Protein AF-A0A645CPX4-F1 (afdb_monomer_lite)

Radius of gyration: 18.13 Å; chains: 1; bounding box: 42×30×53 Å

Structure (mmCIF, N/CA/C/O backbone):
data_AF-A0A645CPX4-F1
#
_entry.id   AF-A0A645CPX4-F1
#
loop_
_atom_site.group_PDB
_atom_site.id
_atom_site.type_symbol
_atom_site.label_atom_id
_atom_site.label_alt_id
_atom_site.label_comp_id
_atom_site.label_asym_id
_atom_site.label_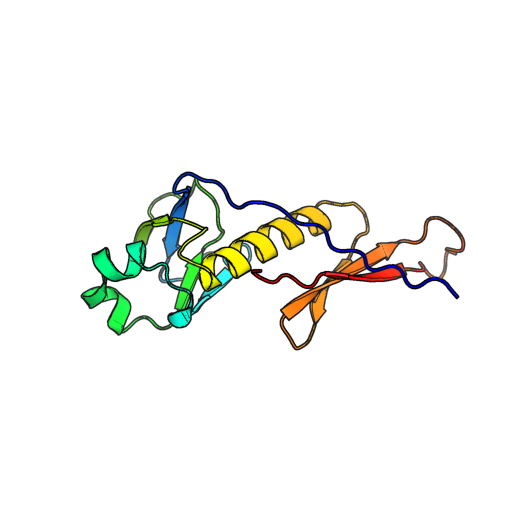entity_id
_atom_site.label_seq_id
_atom_site.pdbx_PDB_ins_code
_atom_site.Cartn_x
_atom_site.Cartn_y
_atom_site.Cartn_z
_atom_site.occupancy
_atom_site.B_iso_or_equiv
_atom_site.auth_seq_id
_atom_site.auth_comp_id
_atom_site.auth_asym_id
_atom_site.auth_atom_id
_atom_site.pdbx_PDB_model_num
ATOM 1 N N . MET A 1 1 ? -0.709 -17.924 -33.405 1.00 59.12 1 MET A N 1
ATOM 2 C CA . MET A 1 1 ? -0.646 -16.806 -32.440 1.00 59.12 1 MET A CA 1
ATOM 3 C C . MET A 1 1 ? -0.872 -17.387 -31.056 1.00 59.12 1 MET A C 1
ATOM 5 O O . MET A 1 1 ? -1.882 -18.052 -30.876 1.00 59.12 1 MET A O 1
ATOM 9 N N . GLN A 1 2 ? 0.073 -17.218 -30.133 1.00 64.69 2 GLN A N 1
ATOM 10 C CA . GLN A 1 2 ? -0.028 -17.726 -28.763 1.00 64.69 2 GLN A CA 1
ATOM 11 C C . GLN A 1 2 ? -0.162 -16.528 -27.823 1.00 64.69 2 GLN A C 1
ATOM 13 O O . GLN A 1 2 ? 0.697 -15.652 -27.827 1.00 64.69 2 GLN A O 1
ATOM 18 N N . LEU A 1 3 ? -1.258 -16.475 -27.068 1.00 63.84 3 LEU A N 1
ATOM 19 C CA . LEU A 1 3 ? -1.475 -15.474 -26.027 1.00 63.84 3 LEU A CA 1
ATOM 20 C C . LEU A 1 3 ? -0.921 -16.025 -24.709 1.00 63.84 3 LEU A C 1
ATOM 22 O O . LEU A 1 3 ? -1.167 -17.185 -24.377 1.00 63.84 3 LEU A O 1
ATOM 26 N N . GLN A 1 4 ? -0.164 -15.209 -23.981 1.00 72.00 4 GLN A N 1
ATOM 27 C CA . GLN A 1 4 ? 0.386 -15.544 -22.669 1.00 72.00 4 GLN A CA 1
ATOM 28 C C . GLN A 1 4 ? -0.076 -14.491 -21.659 1.00 72.00 4 GLN A C 1
ATOM 30 O O . GLN A 1 4 ? -0.018 -13.296 -21.942 1.00 72.00 4 GLN A O 1
ATOM 35 N N . PHE A 1 5 ? -0.542 -14.943 -20.494 1.00 72.44 5 PHE A N 1
ATOM 36 C CA . PHE A 1 5 ? -0.910 -14.093 -19.362 1.00 72.44 5 PHE A CA 1
ATOM 37 C C . PHE A 1 5 ? 0.069 -14.351 -18.215 1.00 72.44 5 PHE A C 1
ATOM 39 O O . PHE A 1 5 ? 0.292 -15.504 -17.853 1.00 72.44 5 PHE A O 1
ATOM 46 N N . ASN A 1 6 ? 0.619 -13.289 -17.625 1.00 76.75 6 ASN A N 1
ATOM 47 C CA . ASN A 1 6 ? 1.495 -13.381 -16.456 1.00 76.75 6 ASN A CA 1
ATOM 48 C C . ASN A 1 6 ? 0.679 -13.110 -15.189 1.00 76.75 6 ASN A C 1
ATOM 50 O O . ASN A 1 6 ? 0.552 -11.964 -14.763 1.00 76.75 6 ASN A O 1
ATOM 54 N N . ILE A 1 7 ? 0.102 -14.164 -14.610 1.00 84.12 7 ILE A N 1
ATOM 55 C CA . ILE A 1 7 ? -0.564 -14.113 -13.303 1.00 84.12 7 ILE A CA 1
ATOM 56 C C . ILE A 1 7 ? 0.324 -14.851 -12.307 1.00 84.12 7 ILE A C 1
ATOM 58 O O . ILE A 1 7 ? 0.652 -16.018 -12.515 1.00 84.12 7 ILE A O 1
ATOM 62 N N . ILE A 1 8 ? 0.707 -14.166 -11.233 1.00 85.44 8 ILE A N 1
ATOM 63 C CA . ILE A 1 8 ? 1.445 -14.752 -10.115 1.00 85.44 8 ILE A CA 1
ATOM 64 C C . ILE A 1 8 ? 0.522 -14.714 -8.903 1.00 85.44 8 ILE A C 1
ATOM 66 O O . ILE A 1 8 ? 0.122 -13.640 -8.459 1.00 85.44 8 ILE A O 1
ATOM 70 N N . THR A 1 9 ? 0.173 -15.888 -8.386 1.00 86.56 9 THR A N 1
ATOM 71 C CA . THR A 1 9 ? -0.662 -16.027 -7.191 1.00 86.56 9 THR A CA 1
ATOM 72 C C . THR A 1 9 ? 0.223 -16.201 -5.966 1.00 86.56 9 THR A C 1
ATOM 74 O O . THR A 1 9 ? 1.208 -16.937 -6.006 1.00 86.56 9 THR A O 1
ATOM 77 N N . PHE A 1 10 ? -0.148 -15.553 -4.869 1.00 85.31 10 PHE A N 1
ATOM 78 C CA . PHE A 1 10 ? 0.464 -15.746 -3.563 1.00 85.31 10 PHE A CA 1
ATOM 79 C C . PHE A 1 10 ? -0.625 -15.786 -2.494 1.00 85.31 10 PHE A C 1
ATOM 81 O O . PHE A 1 10 ? -1.714 -15.247 -2.688 1.00 85.31 10 PHE A O 1
ATOM 88 N N . LEU A 1 11 ? -0.326 -16.460 -1.388 1.00 88.00 11 LEU A N 1
ATOM 89 C CA . LEU A 1 11 ? -1.211 -16.543 -0.233 1.00 88.00 11 LEU A CA 1
ATOM 90 C C . LEU A 1 11 ? -0.794 -15.484 0.784 1.00 88.00 11 LEU A C 1
ATOM 92 O O . LEU A 1 11 ? 0.402 -15.259 0.992 1.00 88.00 11 LEU A O 1
ATOM 96 N N . ALA A 1 12 ? -1.775 -14.827 1.400 1.00 89.06 12 ALA A N 1
ATOM 97 C CA . ALA A 1 12 ? -1.505 -14.003 2.566 1.00 89.06 12 ALA A CA 1
ATOM 98 C C . ALA A 1 12 ? -1.102 -14.904 3.752 1.00 89.06 12 ALA A C 1
ATOM 100 O O . ALA A 1 12 ? -1.456 -16.083 3.767 1.00 89.06 12 ALA A O 1
ATOM 101 N N . PRO A 1 13 ? -0.358 -14.378 4.741 1.00 90.94 13 PRO A N 1
ATOM 102 C CA . PRO A 1 13 ? -0.075 -15.108 5.972 1.00 90.94 13 PRO A CA 1
ATOM 103 C C . PRO A 1 13 ? -1.353 -15.649 6.629 1.00 90.94 13 PRO A C 1
ATOM 105 O O . PRO A 1 13 ? -2.325 -14.914 6.783 1.00 90.94 13 PRO A O 1
ATOM 108 N N . ASP A 1 14 ? -1.328 -16.917 7.051 1.00 90.12 14 ASP A N 1
ATOM 109 C CA . ASP A 1 14 ? -2.473 -17.570 7.712 1.00 90.12 14 ASP A CA 1
ATOM 110 C C . ASP A 1 14 ? -2.733 -17.029 9.128 1.00 90.12 14 ASP A C 1
ATOM 112 O O . ASP A 1 14 ? -3.833 -17.151 9.661 1.00 90.12 14 ASP A O 1
ATOM 116 N N . ASN A 1 15 ? -1.708 -16.450 9.761 1.00 94.12 15 ASN A N 1
ATOM 117 C CA . ASN A 1 15 ? -1.799 -15.909 11.114 1.00 94.12 15 ASN A CA 1
ATOM 118 C C . ASN A 1 15 ? -1.959 -14.382 11.083 1.00 94.12 15 ASN A C 1
ATOM 120 O O . ASN A 1 15 ? -1.297 -13.731 10.268 1.00 94.12 15 ASN A O 1
ATOM 124 N N . PRO A 1 16 ? -2.742 -13.797 12.012 1.00 94.62 16 PRO A N 1
ATOM 125 C CA . PRO A 1 16 ? -2.839 -12.350 12.158 1.00 94.62 16 PRO A CA 1
ATOM 126 C C . PRO A 1 16 ? -1.473 -11.683 12.349 1.00 94.62 16 PRO A C 1
ATOM 128 O O . PRO A 1 16 ? -0.661 -12.130 13.164 1.00 94.62 16 PRO A O 1
ATOM 131 N N . VAL A 1 17 ? -1.240 -10.591 11.623 1.00 94.62 17 VAL A N 1
ATOM 132 C CA . VAL A 1 17 ? 0.028 -9.847 11.630 1.00 94.62 17 VAL A CA 1
ATOM 133 C C . VAL A 1 17 ? -0.132 -8.568 12.460 1.00 94.62 17 VAL A C 1
ATOM 135 O O . VAL A 1 17 ? -1.138 -7.874 12.292 1.00 94.62 17 VAL A O 1
ATOM 138 N N . PRO A 1 18 ? 0.805 -8.242 13.370 1.00 95.00 18 PRO A N 1
ATOM 139 C CA . PRO A 1 18 ? 0.734 -7.018 14.163 1.00 95.00 18 PRO A CA 1
ATOM 140 C C . PRO A 1 18 ? 1.000 -5.779 13.303 1.00 95.00 18 PRO A C 1
ATOM 142 O O . PRO A 1 18 ? 1.977 -5.730 12.559 1.00 95.00 18 PRO A O 1
ATOM 145 N N . PHE A 1 19 ? 0.158 -4.757 13.456 1.00 95.31 19 PHE A N 1
ATOM 146 C CA . PHE A 1 19 ? 0.334 -3.455 12.818 1.00 95.31 19 PHE A CA 1
ATOM 147 C C . PHE A 1 19 ? 0.123 -2.300 13.796 1.00 95.31 19 PHE A C 1
ATOM 149 O O . PHE A 1 19 ? -0.710 -2.360 14.707 1.00 95.31 19 PHE A O 1
ATOM 156 N N . SER A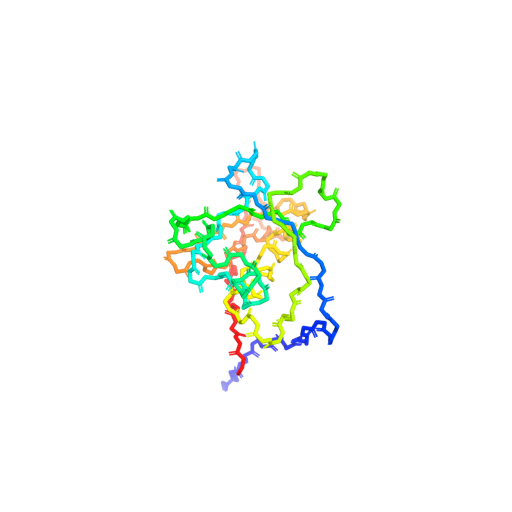 1 20 ? 0.862 -1.223 13.538 1.00 95.75 20 SER A N 1
ATOM 157 C CA . SER A 1 20 ? 0.829 0.039 14.274 1.00 95.75 20 SER A CA 1
ATOM 158 C C . SER A 1 20 ? 0.203 1.148 13.427 1.00 95.75 20 SER A C 1
ATOM 160 O O . SER A 1 20 ? 0.543 1.317 12.253 1.00 95.75 20 SER A O 1
ATOM 162 N N . PHE A 1 21 ? -0.695 1.927 14.031 1.00 95.88 21 PHE A N 1
ATOM 163 C CA . PHE A 1 21 ? -1.445 2.994 13.372 1.00 95.88 21 PHE A CA 1
ATOM 164 C C . PHE A 1 21 ? -1.295 4.319 14.118 1.00 95.88 21 PHE A C 1
ATOM 166 O O . PHE A 1 21 ? -1.259 4.360 15.349 1.00 95.88 21 PHE A O 1
ATOM 173 N N . PHE A 1 22 ? -1.258 5.407 13.351 1.00 96.50 22 PHE A N 1
ATOM 174 C CA . PHE A 1 22 ? -0.986 6.755 13.841 1.00 96.50 22 PHE A CA 1
ATOM 175 C C . PHE A 1 22 ? -2.025 7.754 13.338 1.00 96.50 22 PHE A C 1
ATOM 177 O O . PHE A 1 22 ? -2.473 7.684 12.196 1.00 96.50 22 PHE A O 1
ATOM 184 N N . LYS A 1 23 ? -2.382 8.732 14.169 1.00 96.19 23 LYS A N 1
ATOM 185 C CA . LYS A 1 23 ? -3.297 9.830 13.819 1.00 96.19 23 LYS A CA 1
ATOM 186 C C . LYS A 1 23 ? -2.618 10.882 12.941 1.00 96.19 23 LYS A C 1
ATOM 188 O O . LYS A 1 23 ? -3.291 11.591 12.196 1.00 96.19 23 LYS A O 1
ATOM 193 N N . GLN A 1 24 ? -1.293 10.991 13.020 1.00 94.69 24 GLN A N 1
ATOM 194 C CA . GLN A 1 24 ? -0.497 11.953 12.260 1.00 94.69 24 GLN A CA 1
ATOM 195 C C . GLN A 1 24 ? 0.566 11.248 11.419 1.00 94.69 24 GLN A C 1
ATOM 197 O O . GLN A 1 24 ? 1.149 10.247 11.835 1.00 94.69 24 GLN A O 1
ATOM 202 N N . LYS A 1 25 ? 0.837 11.799 10.233 1.00 95.25 25 LYS A N 1
ATOM 203 C CA . LYS A 1 25 ? 1.935 11.350 9.378 1.00 95.25 25 LYS A CA 1
ATOM 204 C C . LYS A 1 25 ? 3.258 11.788 10.008 1.00 95.25 25 LYS A C 1
ATOM 206 O O . LYS A 1 25 ? 3.487 12.989 10.125 1.00 95.25 25 LYS A O 1
ATOM 211 N N . LYS A 1 26 ? 4.113 10.833 10.390 1.00 91.50 26 LYS A N 1
ATOM 212 C CA . LYS A 1 26 ? 5.453 11.131 10.926 1.00 91.50 26 LYS A CA 1
ATOM 213 C C . LYS A 1 26 ? 6.420 11.557 9.815 1.00 91.50 26 LYS A C 1
ATOM 215 O O . LYS A 1 26 ? 7.043 12.608 9.911 1.00 91.50 26 LYS A O 1
ATOM 220 N N . ASP A 1 27 ? 6.498 10.764 8.747 1.00 91.69 27 ASP A N 1
ATOM 221 C CA . ASP A 1 27 ? 7.374 10.986 7.591 1.00 91.69 27 ASP A CA 1
ATOM 222 C C . ASP A 1 27 ? 6.810 10.319 6.319 1.00 91.69 27 ASP A C 1
ATOM 224 O O . ASP A 1 27 ? 5.685 9.811 6.309 1.00 91.69 27 ASP A O 1
ATOM 228 N N . ASP A 1 28 ? 7.570 10.335 5.221 1.00 87.94 28 ASP A N 1
ATOM 229 C CA . ASP A 1 28 ? 7.147 9.804 3.921 1.00 87.94 28 ASP A CA 1
ATOM 230 C C . ASP A 1 28 ? 7.095 8.274 3.812 1.00 87.94 28 ASP A C 1
ATOM 232 O O . ASP A 1 28 ? 6.509 7.772 2.851 1.00 87.94 28 ASP A O 1
ATOM 236 N N . SER A 1 29 ? 7.630 7.524 4.776 1.00 88.56 29 SER A N 1
ATOM 237 C CA . SER A 1 29 ? 7.427 6.072 4.874 1.00 88.56 29 SER A CA 1
ATOM 238 C C . SER A 1 29 ? 6.000 5.721 5.313 1.00 88.56 29 SER A C 1
ATOM 240 O O . SER A 1 29 ? 5.478 4.668 4.945 1.00 88.56 29 SER A O 1
ATOM 242 N N . PHE A 1 30 ? 5.320 6.636 6.015 1.00 93.19 30 PHE A N 1
ATOM 243 C CA . PHE A 1 30 ? 3.946 6.453 6.470 1.00 93.19 30 PHE A CA 1
ATOM 244 C C . PHE A 1 30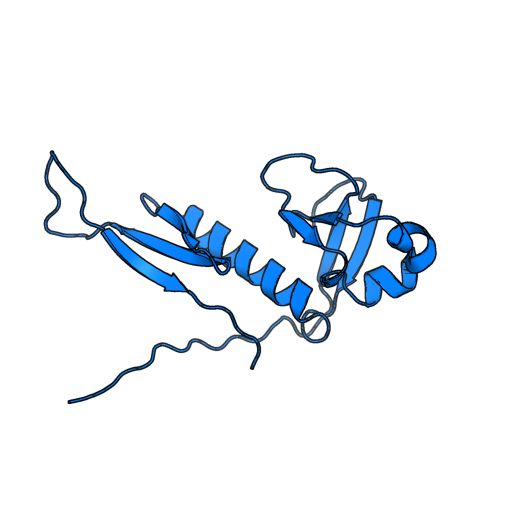 ? 2.947 6.731 5.350 1.00 93.19 30 PHE A C 1
ATOM 246 O O . PHE A 1 30 ? 2.825 7.849 4.833 1.00 93.19 30 PHE A O 1
ATOM 253 N N . ARG A 1 31 ? 2.182 5.701 4.995 1.00 93.00 31 ARG A N 1
ATOM 254 C CA . ARG A 1 31 ? 1.116 5.776 4.001 1.00 93.00 31 ARG A CA 1
ATOM 255 C C . ARG A 1 31 ? -0.219 6.120 4.666 1.00 93.00 31 ARG A C 1
ATOM 257 O O . ARG A 1 31 ? -0.497 5.626 5.760 1.00 93.00 31 ARG A O 1
ATOM 264 N N . PRO A 1 32 ? -1.034 6.988 4.039 1.00 95.62 32 PRO A N 1
ATOM 265 C CA . PRO A 1 32 ? -2.357 7.317 4.549 1.00 95.62 32 PRO A CA 1
ATOM 266 C C . PRO A 1 32 ? -3.288 6.120 4.376 1.00 95.62 32 PRO A C 1
ATOM 268 O O . PRO A 1 32 ? -3.481 5.649 3.262 1.00 95.62 32 PRO A O 1
ATOM 271 N N . LEU A 1 33 ? -3.901 5.677 5.461 1.00 96.25 33 LEU A N 1
ATOM 272 C CA . LEU A 1 33 ? -4.938 4.661 5.474 1.00 96.25 33 LEU A CA 1
ATOM 273 C C . LEU A 1 33 ? -6.296 5.350 5.589 1.00 96.25 33 LEU A C 1
ATOM 275 O O . LEU A 1 33 ? -6.560 6.030 6.582 1.00 96.25 33 LEU A O 1
ATOM 279 N N . ARG A 1 34 ? -7.163 5.196 4.588 1.00 95.31 34 ARG A N 1
ATOM 280 C CA . ARG A 1 34 ? -8.515 5.765 4.633 1.00 95.31 34 ARG A CA 1
ATOM 281 C C . ARG A 1 34 ? -9.389 4.949 5.574 1.00 95.31 34 ARG A C 1
ATOM 283 O O . ARG A 1 34 ? -9.222 3.742 5.687 1.00 95.31 34 ARG A O 1
ATOM 290 N N . LYS A 1 35 ? -10.416 5.574 6.152 1.00 95.19 35 LYS A N 1
ATOM 291 C CA . LYS A 1 35 ? -11.406 4.893 7.008 1.00 95.19 35 LYS A CA 1
ATOM 292 C C . LYS A 1 35 ? -12.021 3.624 6.397 1.00 95.19 35 LYS A C 1
ATOM 294 O O . LYS A 1 35 ? -12.290 2.671 7.113 1.00 95.19 35 LYS A O 1
ATOM 299 N N . SER A 1 36 ? -12.220 3.594 5.077 1.00 94.19 36 SER A N 1
ATOM 300 C CA . SER A 1 36 ? -12.730 2.413 4.351 1.00 94.19 36 SER A CA 1
ATOM 301 C C . SER A 1 36 ? -11.740 1.245 4.267 1.00 94.19 36 SER A C 1
ATOM 303 O O . SER A 1 36 ? -12.118 0.147 3.868 1.00 94.19 36 SER A O 1
ATOM 305 N N . GLU A 1 37 ? -10.482 1.480 4.624 1.00 95.44 37 GLU A N 1
ATOM 306 C CA . GLU A 1 37 ? -9.404 0.499 4.644 1.00 95.44 37 GLU A CA 1
ATOM 307 C C . GLU A 1 37 ? -9.041 0.079 6.074 1.00 95.44 37 GLU A C 1
ATOM 309 O O . GLU A 1 37 ? -8.102 -0.691 6.253 1.00 95.44 37 GLU A O 1
ATOM 314 N N . TYR A 1 38 ? -9.735 0.585 7.101 1.00 96.25 38 TYR A N 1
ATOM 315 C CA . TYR A 1 38 ? -9.464 0.179 8.478 1.00 96.25 38 TYR A CA 1
ATOM 316 C C . TYR A 1 38 ? -9.790 -1.312 8.652 1.00 96.25 38 TYR A C 1
ATOM 318 O O . TYR A 1 38 ? -10.890 -1.729 8.282 1.00 96.25 38 TYR A O 1
ATOM 326 N N . PRO A 1 39 ? -8.866 -2.112 9.216 1.00 96.31 39 PRO A N 1
ATOM 327 C CA . PRO A 1 39 ? -9.152 -3.492 9.589 1.00 96.31 39 PRO A CA 1
ATOM 328 C C . PRO A 1 39 ? -10.354 -3.582 10.530 1.00 96.31 39 PRO A C 1
ATOM 330 O O . PRO A 1 39 ? -10.533 -2.710 11.388 1.00 96.31 39 PRO A O 1
ATOM 333 N N . GLY A 1 40 ? -11.148 -4.647 10.411 1.00 95.06 40 GLY A N 1
ATOM 334 C CA . GLY A 1 40 ? -12.291 -4.869 11.305 1.00 95.06 40 GLY A CA 1
ATOM 335 C C . GLY A 1 40 ? -11.850 -4.950 12.767 1.00 95.06 40 GLY A C 1
ATOM 336 O O . GLY A 1 40 ? -12.426 -4.307 13.635 1.00 95.06 40 GLY A O 1
ATOM 337 N N . GLU A 1 41 ? -10.724 -5.615 13.019 1.00 95.56 41 GLU A N 1
ATOM 338 C CA . GLU A 1 41 ? -10.131 -5.782 14.346 1.00 95.56 41 GLU A CA 1
ATOM 339 C C . GLU A 1 41 ? -9.705 -4.453 14.985 1.00 95.56 41 GLU A C 1
ATOM 341 O O . GLU A 1 41 ? -9.708 -4.324 16.213 1.00 95.56 41 GLU A O 1
ATOM 346 N N . LEU A 1 42 ? -9.330 -3.467 14.162 1.00 96.06 42 LEU A N 1
ATOM 347 C CA . LEU A 1 42 ? -9.022 -2.110 14.607 1.00 96.06 42 LEU A CA 1
ATOM 348 C C . LEU A 1 42 ? -10.312 -1.351 14.939 1.00 96.06 42 LEU A C 1
ATOM 350 O O . LEU A 1 42 ? -10.401 -0.709 15.988 1.00 96.06 42 LEU A O 1
ATOM 354 N N . TRP A 1 43 ? -11.304 -1.436 14.048 1.00 95.19 43 TRP A N 1
ATOM 355 C CA . TRP A 1 43 ? -12.594 -0.769 14.202 1.00 95.19 43 TRP A CA 1
ATOM 356 C C . TRP A 1 43 ? -13.330 -1.242 15.456 1.00 95.19 43 TRP A C 1
ATOM 358 O O . TRP A 1 43 ? -13.701 -0.419 16.288 1.00 95.19 43 TRP A O 1
ATOM 368 N N . ASP A 1 44 ? -13.446 -2.554 15.644 1.00 94.94 44 ASP A N 1
ATOM 369 C CA . ASP A 1 44 ? -14.201 -3.166 16.741 1.00 94.94 44 ASP A CA 1
ATOM 370 C C . ASP A 1 44 ? -13.666 -2.772 18.127 1.00 94.94 44 ASP A C 1
ATOM 372 O O . ASP A 1 44 ? -14.414 -2.716 19.103 1.00 94.94 44 ASP A O 1
ATOM 376 N N . ARG A 1 45 ? -12.363 -2.477 18.232 1.00 94.81 45 ARG A N 1
ATOM 377 C CA . ARG A 1 45 ? -11.716 -2.085 19.495 1.00 94.81 45 ARG A CA 1
ATOM 378 C C . ARG A 1 45 ? -11.785 -0.588 19.779 1.00 94.81 45 ARG A C 1
ATOM 380 O O . ARG A 1 45 ? -11.795 -0.202 20.945 1.00 94.81 45 ARG A O 1
ATOM 387 N N . HIS A 1 46 ? -11.803 0.244 18.739 1.00 94.88 46 HIS A N 1
ATOM 388 C CA . HIS A 1 46 ? -11.603 1.693 18.856 1.00 94.88 46 HIS A CA 1
ATOM 389 C C . HIS A 1 46 ? -12.688 2.518 18.158 1.00 94.88 46 HIS A C 1
ATOM 391 O O . HIS A 1 46 ? -12.474 3.695 17.869 1.00 94.88 46 HIS A O 1
ATOM 397 N N . GLU A 1 47 ? -13.859 1.935 17.895 1.00 94.25 47 GLU A N 1
ATOM 398 C CA . GLU A 1 47 ? -14.934 2.556 17.117 1.00 94.25 47 GLU A CA 1
ATOM 399 C C . GLU A 1 47 ? -15.220 4.005 17.545 1.00 94.25 47 GLU A C 1
ATOM 401 O O . GLU A 1 47 ? -15.197 4.910 16.712 1.00 94.25 47 GLU A O 1
ATOM 406 N N . LEU A 1 48 ? -15.419 4.251 18.845 1.00 93.38 48 LEU A N 1
ATOM 407 C CA . LEU A 1 48 ? -15.743 5.582 19.376 1.00 93.38 48 LEU A CA 1
ATOM 408 C C . LEU A 1 48 ? -14.674 6.638 19.047 1.00 93.38 48 LEU A C 1
ATOM 410 O O . LEU A 1 48 ? -15.004 7.793 18.781 1.00 93.38 48 LEU A O 1
ATOM 414 N N . GLU A 1 49 ? -13.399 6.250 19.041 1.00 94.31 49 GLU A N 1
ATOM 415 C CA . GLU A 1 49 ? -12.290 7.140 18.691 1.00 94.31 49 GLU A CA 1
ATOM 416 C C . GLU A 1 49 ? -12.165 7.315 17.172 1.00 94.31 49 GLU A C 1
ATOM 418 O O . GLU A 1 49 ? -11.919 8.419 16.682 1.00 94.31 49 GLU A O 1
ATOM 423 N N . LEU A 1 50 ? -12.363 6.232 16.416 1.00 94.88 50 LEU A N 1
ATOM 424 C CA . LEU A 1 50 ? -12.167 6.182 14.967 1.00 94.88 50 LEU A CA 1
ATOM 425 C C . LEU A 1 50 ? -13.327 6.780 14.171 1.00 94.88 50 LEU A C 1
ATOM 427 O O . LEU A 1 50 ? -13.140 7.166 13.015 1.00 94.88 50 LEU A O 1
ATOM 431 N N . GLN A 1 51 ? -14.517 6.909 14.764 1.00 92.62 51 GLN A N 1
ATOM 432 C CA . GLN A 1 51 ? -15.693 7.480 14.104 1.00 92.62 51 GLN A CA 1
ATOM 433 C C . GLN A 1 51 ? -15.398 8.837 13.453 1.00 92.62 51 GLN A C 1
ATOM 435 O O . GLN A 1 51 ? -15.811 9.060 12.308 1.00 92.62 51 GLN A O 1
ATOM 440 N N . ASN A 1 52 ? -14.621 9.683 14.133 1.00 92.25 52 ASN A N 1
ATOM 441 C CA . ASN A 1 52 ? -14.296 11.043 13.701 1.00 92.25 52 ASN A CA 1
ATOM 442 C C . ASN A 1 52 ? -12.949 11.160 12.963 1.00 92.25 52 ASN A C 1
ATOM 444 O O . ASN A 1 52 ? -12.587 12.252 12.526 1.00 92.25 52 ASN A O 1
ATOM 448 N N . ILE A 1 53 ? -12.210 10.059 12.793 1.00 94.88 53 ILE A N 1
ATOM 449 C CA . ILE A 1 53 ? -10.883 10.050 12.166 1.00 94.88 53 ILE A CA 1
ATOM 450 C C . ILE A 1 53 ? -10.999 9.518 10.736 1.00 94.88 53 ILE A C 1
ATOM 452 O O . ILE A 1 53 ? -11.229 8.331 10.508 1.00 94.88 53 ILE A O 1
ATOM 456 N N . GLN A 1 54 ? -10.823 10.408 9.755 1.00 93.88 54 GLN A N 1
ATOM 457 C CA . GLN A 1 54 ? -10.954 10.062 8.332 1.00 93.88 54 GLN A CA 1
ATOM 458 C C . GLN A 1 54 ? -9.761 9.286 7.778 1.00 93.88 54 GLN A C 1
ATOM 460 O O . GLN A 1 54 ? -9.943 8.420 6.922 1.00 93.88 54 GLN A O 1
ATOM 465 N N . ASN A 1 55 ? -8.559 9.616 8.252 1.00 95.75 55 ASN A N 1
ATOM 466 C CA . ASN A 1 55 ? -7.334 8.950 7.846 1.00 95.75 55 ASN A CA 1
ATOM 467 C C . ASN A 1 55 ? -6.485 8.637 9.071 1.00 95.75 55 ASN A C 1
ATOM 469 O O . ASN A 1 55 ? -6.277 9.503 9.924 1.00 95.75 55 ASN A O 1
ATOM 473 N N . LEU A 1 56 ? -5.962 7.421 9.093 1.00 97.25 56 LEU A N 1
ATOM 474 C CA . LEU A 1 56 ? -4.813 7.044 9.896 1.00 97.25 56 LEU A CA 1
ATOM 475 C C . LEU A 1 56 ? -3.584 6.982 8.995 1.00 97.25 56 LEU A C 1
ATOM 477 O O . LEU A 1 56 ? -3.664 7.152 7.779 1.00 97.25 56 LEU A O 1
ATOM 481 N N . TYR A 1 57 ? -2.437 6.726 9.598 1.00 96.88 57 TYR A N 1
ATOM 482 C CA . TYR A 1 57 ? -1.176 6.530 8.912 1.00 96.88 57 TYR A CA 1
ATOM 483 C C . TYR A 1 57 ? -0.519 5.249 9.410 1.00 96.88 57 TYR A C 1
ATOM 485 O O . TYR A 1 57 ? -0.552 4.952 10.603 1.00 96.88 57 TYR A O 1
ATOM 493 N N . CYS A 1 58 ? 0.071 4.495 8.489 1.00 95.31 58 CYS A N 1
ATOM 494 C CA . CYS A 1 58 ? 0.768 3.246 8.773 1.00 95.31 58 CYS A CA 1
ATOM 495 C C . CYS A 1 58 ? 1.979 3.136 7.843 1.00 95.31 58 CYS A C 1
ATOM 497 O O . CYS A 1 58 ? 1.883 3.450 6.658 1.00 95.31 58 CYS A O 1
ATOM 499 N N . ASN A 1 59 ? 3.123 2.710 8.367 1.00 93.31 59 ASN A N 1
ATOM 500 C CA . ASN A 1 59 ? 4.301 2.362 7.567 1.00 93.31 59 ASN A CA 1
ATOM 501 C C . ASN A 1 59 ? 4.451 0.842 7.388 1.00 93.31 59 ASN A C 1
ATOM 503 O O . ASN A 1 59 ? 5.462 0.383 6.869 1.00 93.31 59 ASN A O 1
ATOM 507 N N . PHE A 1 60 ? 3.452 0.069 7.831 1.00 92.69 60 PHE A N 1
ATOM 508 C CA . PHE A 1 60 ? 3.407 -1.391 7.752 1.00 92.69 60 PHE A CA 1
ATOM 509 C C . PHE A 1 60 ? 4.617 -2.107 8.384 1.00 92.69 60 PHE A C 1
ATOM 511 O O . PHE A 1 60 ? 4.921 -3.241 8.016 1.00 92.69 60 PHE A O 1
ATOM 518 N N . SER A 1 61 ? 5.286 -1.444 9.331 1.00 83.56 61 SER A N 1
ATOM 519 C CA . SER A 1 61 ? 6.374 -1.994 10.139 1.00 83.56 61 SER A CA 1
ATOM 520 C C . SER A 1 61 ? 5.835 -2.576 11.448 1.00 83.56 61 SER A C 1
ATOM 522 O O . SER A 1 61 ? 4.874 -2.058 12.022 1.00 83.56 61 SER A O 1
ATOM 524 N N . ASP A 1 62 ? 6.480 -3.632 11.939 1.00 76.38 62 ASP A N 1
ATOM 525 C CA . ASP A 1 62 ? 6.206 -4.271 13.228 1.00 76.38 62 ASP A CA 1
ATOM 526 C C . ASP A 1 62 ? 6.993 -3.640 14.396 1.00 76.38 62 ASP A C 1
ATOM 528 O O . ASP A 1 62 ? 6.748 -3.980 15.552 1.00 76.38 62 ASP A O 1
ATOM 532 N N . GLN A 1 63 ? 7.911 -2.703 14.120 1.00 76.44 63 GLN A N 1
ATOM 533 C CA . GLN A 1 63 ? 8.861 -2.163 15.112 1.00 76.44 63 GLN A CA 1
ATOM 534 C C . GLN A 1 63 ? 8.556 -0.741 15.597 1.00 76.44 63 GLN A C 1
ATOM 536 O O . GLN A 1 63 ? 9.411 -0.088 16.191 1.00 76.44 63 GLN A O 1
ATOM 541 N N . GLU A 1 64 ? 7.361 -0.219 15.333 1.00 86.94 64 GLU A N 1
ATOM 542 C CA . GLU A 1 64 ? 7.053 1.163 15.692 1.00 86.94 64 GLU A CA 1
ATOM 543 C C . GLU A 1 64 ? 6.786 1.359 17.187 1.00 86.94 64 GLU A C 1
ATOM 545 O O . GLU A 1 64 ? 5.915 0.718 17.779 1.00 86.94 64 GLU A O 1
ATOM 550 N N . GLU A 1 65 ? 7.475 2.336 17.774 1.00 86.19 65 GLU A N 1
ATOM 551 C CA . GLU A 1 6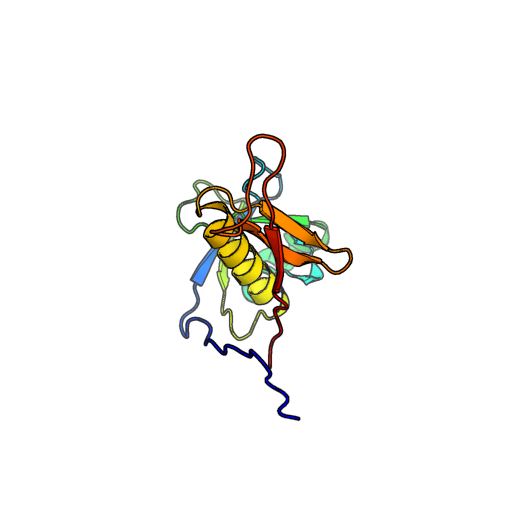5 ? 7.251 2.754 19.153 1.00 86.19 65 GLU A CA 1
ATOM 552 C C . GLU A 1 65 ? 6.064 3.723 19.271 1.00 86.19 65 GLU A C 1
ATOM 554 O O . GLU A 1 65 ? 5.843 4.596 18.423 1.00 86.19 65 GLU A O 1
ATOM 559 N N . ASN A 1 66 ? 5.335 3.599 20.385 1.00 90.19 66 ASN A N 1
ATOM 560 C CA . ASN A 1 66 ? 4.232 4.475 20.795 1.00 90.19 66 ASN A CA 1
ATOM 561 C C . ASN A 1 66 ? 3.142 4.685 19.718 1.00 90.19 66 ASN A C 1
ATOM 563 O O . ASN A 1 66 ? 2.868 5.830 19.347 1.00 90.19 66 ASN A O 1
ATOM 567 N N . PRO A 1 67 ? 2.519 3.613 19.193 1.00 94.50 67 PRO A N 1
ATOM 568 C CA . PRO A 1 67 ? 1.395 3.754 18.276 1.00 94.50 67 PRO A CA 1
ATOM 569 C C . PRO A 1 67 ? 0.169 4.376 18.956 1.00 94.50 67 PRO A C 1
ATOM 571 O O . PRO A 1 67 ? -0.105 4.089 20.120 1.00 94.50 67 PRO A O 1
ATOM 574 N N . ASP A 1 68 ? -0.599 5.183 18.213 1.00 95.56 68 ASP A N 1
ATOM 575 C CA . ASP A 1 68 ? -1.915 5.648 18.678 1.00 95.56 68 ASP A CA 1
ATOM 576 C C . ASP A 1 68 ? -2.880 4.462 18.813 1.00 95.56 68 ASP A C 1
ATOM 578 O O . ASP A 1 68 ? -3.686 4.415 19.739 1.00 95.56 68 ASP A O 1
ATOM 582 N N . PHE A 1 69 ? -2.773 3.495 17.893 1.00 94.81 69 PHE A N 1
ATOM 583 C CA . PHE A 1 69 ? -3.523 2.244 17.922 1.00 94.81 69 PHE A CA 1
ATOM 584 C C . PHE A 1 69 ? -2.661 1.081 17.438 1.00 94.81 69 PHE A C 1
ATOM 586 O O . PHE A 1 69 ? -1.858 1.236 16.517 1.00 94.81 69 PHE A O 1
ATOM 593 N N . SER A 1 70 ? -2.875 -0.108 17.992 1.00 94.12 70 SER A N 1
ATOM 594 C CA . SER A 1 70 ? -2.252 -1.339 17.508 1.00 94.12 70 SER A CA 1
ATOM 595 C C . SER A 1 70 ? -3.262 -2.479 17.466 1.00 94.12 70 SER A C 1
ATOM 597 O O . SER A 1 70 ? -4.125 -2.620 18.336 1.00 94.12 70 SER A O 1
ATOM 599 N N . CYS A 1 71 ? -3.176 -3.309 16.430 1.00 93.69 71 CYS A N 1
ATOM 600 C CA . CYS A 1 71 ? -3.979 -4.522 16.341 1.00 93.69 71 CYS A CA 1
ATOM 601 C C . CYS A 1 71 ? -3.266 -5.600 15.524 1.00 93.69 71 CYS A C 1
ATOM 603 O O . CYS A 1 71 ? -2.394 -5.308 14.708 1.00 93.69 71 CYS A O 1
ATOM 605 N N . ASN A 1 72 ? -3.656 -6.850 15.764 1.00 95.00 72 ASN A N 1
ATOM 606 C CA . ASN A 1 72 ? -3.282 -7.960 14.901 1.00 95.00 72 ASN A CA 1
ATOM 607 C C . ASN A 1 72 ? -4.363 -8.085 13.833 1.00 95.00 72 ASN A C 1
ATOM 609 O O . ASN A 1 72 ? -5.529 -8.267 14.183 1.00 95.00 72 ASN A O 1
ATOM 613 N N . VAL A 1 73 ? -3.971 -7.970 12.570 1.00 95.19 73 VAL A N 1
ATOM 614 C CA . VAL A 1 73 ? -4.883 -7.958 11.425 1.00 95.19 73 VAL A CA 1
ATOM 615 C C . VAL A 1 73 ? -4.820 -9.295 10.714 1.00 95.19 73 VAL A C 1
ATOM 617 O O . VAL A 1 73 ? -3.740 -9.733 10.309 1.00 95.19 73 VAL A O 1
ATOM 620 N N . ASP A 1 74 ? -5.975 -9.920 10.513 1.00 95.31 74 ASP A N 1
ATOM 621 C CA . ASP A 1 74 ? -6.111 -11.020 9.572 1.00 95.31 74 ASP A CA 1
ATOM 622 C C . ASP A 1 74 ? -6.179 -10.472 8.137 1.00 95.31 74 ASP A C 1
ATOM 624 O O . ASP A 1 74 ? -7.179 -9.900 7.687 1.00 95.31 74 ASP A O 1
ATOM 628 N N . LEU A 1 75 ? -5.081 -10.649 7.400 1.00 94.19 75 LEU A N 1
ATOM 629 C CA . LEU A 1 75 ? -4.938 -10.165 6.028 1.00 94.19 75 LEU A CA 1
ATOM 630 C C . LEU A 1 75 ? -5.856 -10.891 5.031 1.00 94.19 75 LEU A C 1
ATOM 632 O O . LEU A 1 75 ? -6.097 -10.354 3.950 1.00 94.19 75 LEU A O 1
ATOM 636 N N . ASN A 1 76 ? -6.401 -12.062 5.377 1.00 92.56 76 ASN A N 1
ATOM 637 C CA . ASN A 1 76 ? -7.384 -12.752 4.538 1.00 92.56 76 ASN A CA 1
ATOM 638 C C . ASN A 1 76 ? -8.782 -12.129 4.666 1.00 92.56 76 ASN A C 1
ATOM 640 O O . ASN A 1 76 ? -9.546 -12.134 3.702 1.00 92.56 76 ASN A O 1
ATOM 644 N N . ASN A 1 77 ? -9.100 -11.546 5.825 1.00 91.94 77 ASN A N 1
ATOM 645 C CA . ASN A 1 77 ? -10.408 -10.946 6.103 1.00 91.94 77 ASN A CA 1
ATOM 646 C C . ASN A 1 77 ? -10.433 -9.421 5.890 1.00 91.94 77 ASN A C 1
ATOM 648 O O . ASN A 1 77 ? -11.472 -8.856 5.551 1.00 91.94 77 ASN A O 1
ATOM 652 N N . SER A 1 78 ? -9.287 -8.744 5.989 1.00 93.69 78 SER A N 1
ATOM 653 C CA . SER A 1 78 ? -9.163 -7.293 5.792 1.00 93.69 78 SER A CA 1
ATOM 654 C C . SER A 1 78 ? -8.690 -6.930 4.376 1.00 93.69 78 SER A C 1
ATOM 656 O O . SER A 1 78 ? -7.623 -6.352 4.187 1.00 93.69 78 SER A O 1
ATOM 658 N N . THR A 1 79 ? -9.498 -7.250 3.357 1.00 92.88 79 THR A N 1
ATOM 659 C CA . THR A 1 79 ? -9.124 -7.173 1.923 1.00 92.88 79 THR A CA 1
ATOM 660 C C . THR A 1 79 ? -8.541 -5.817 1.493 1.00 92.88 79 THR A C 1
ATOM 662 O O . THR A 1 79 ? -7.482 -5.765 0.867 1.00 92.88 79 THR A O 1
ATOM 665 N N . CYS A 1 80 ? -9.204 -4.701 1.821 1.00 93.75 80 CYS A N 1
ATOM 666 C CA . CYS A 1 80 ? -8.736 -3.364 1.434 1.00 93.75 80 CYS A CA 1
ATOM 667 C C . CYS A 1 80 ? -7.385 -3.025 2.080 1.00 93.75 80 CYS A C 1
ATOM 669 O O . CYS A 1 80 ? -6.466 -2.577 1.392 1.00 93.75 80 CYS A O 1
ATOM 671 N N . PHE A 1 81 ? -7.253 -3.304 3.381 1.00 95.44 81 PHE A N 1
ATOM 672 C CA . PHE A 1 81 ? -6.004 -3.133 4.118 1.00 95.44 81 PHE A CA 1
ATOM 673 C C . PHE A 1 81 ? -4.888 -4.012 3.538 1.00 95.44 81 PHE A C 1
ATOM 675 O O . PHE A 1 81 ? -3.785 -3.530 3.292 1.00 95.44 81 PHE A O 1
ATOM 682 N N . ALA A 1 82 ? -5.183 -5.282 3.249 1.00 94.50 82 ALA A N 1
ATOM 683 C CA . ALA A 1 82 ? -4.231 -6.233 2.690 1.00 94.50 82 ALA A CA 1
ATOM 684 C C . ALA A 1 82 ? -3.720 -5.792 1.312 1.00 94.50 82 ALA A C 1
ATOM 686 O O . ALA A 1 82 ? -2.516 -5.811 1.063 1.00 94.50 82 ALA A O 1
ATOM 687 N N . LEU A 1 83 ? -4.604 -5.316 0.427 1.00 93.69 83 LEU A N 1
ATOM 688 C CA . LEU A 1 83 ? -4.197 -4.755 -0.864 1.00 93.69 83 LEU A CA 1
ATOM 689 C C . LEU A 1 83 ? -3.277 -3.540 -0.697 1.00 93.69 83 LEU A C 1
ATOM 691 O O . LEU A 1 83 ? -2.321 -3.392 -1.458 1.00 93.69 83 LEU A O 1
ATOM 695 N N . HIS A 1 84 ? -3.544 -2.671 0.279 1.00 94.44 84 HIS A N 1
ATOM 696 C CA . HIS A 1 84 ? -2.669 -1.539 0.585 1.00 94.44 84 HIS A CA 1
ATOM 697 C C . HIS A 1 84 ? -1.295 -2.021 1.071 1.00 94.44 84 HIS A C 1
ATOM 699 O O . HIS A 1 84 ? -0.267 -1.622 0.519 1.00 94.44 84 HIS A O 1
ATOM 705 N N . TYR A 1 85 ? -1.284 -2.934 2.040 1.00 94.62 85 TYR A N 1
ATOM 706 C CA . TYR A 1 85 ? -0.081 -3.535 2.606 1.00 94.62 85 TYR A CA 1
ATOM 707 C C . TYR A 1 85 ? 0.805 -4.188 1.536 1.00 94.62 85 TYR A C 1
ATOM 709 O O . TYR A 1 85 ? 1.982 -3.851 1.403 1.00 94.62 85 TYR A O 1
ATOM 717 N N . PHE A 1 86 ? 0.244 -5.069 0.705 1.00 93.62 86 PHE A N 1
ATOM 718 C CA . PHE A 1 86 ? 1.014 -5.750 -0.335 1.00 93.62 86 PHE A CA 1
ATOM 719 C C . PHE A 1 86 ? 1.489 -4.798 -1.435 1.00 93.62 86 PHE A C 1
ATOM 721 O O . PHE A 1 86 ? 2.604 -4.963 -1.933 1.00 93.62 86 PHE A O 1
ATOM 728 N N . ARG A 1 87 ? 0.710 -3.762 -1.789 1.00 93.12 87 ARG A N 1
ATOM 729 C CA . ARG A 1 87 ? 1.203 -2.701 -2.685 1.00 93.12 87 ARG A CA 1
ATOM 730 C C . ARG A 1 87 ? 2.423 -2.004 -2.092 1.00 93.12 87 ARG A C 1
ATOM 732 O O . ARG A 1 87 ? 3.396 -1.803 -2.812 1.00 93.12 87 ARG A O 1
ATOM 739 N N . HIS A 1 88 ? 2.386 -1.674 -0.803 1.00 92.44 88 HIS A N 1
ATOM 740 C CA . HIS A 1 88 ? 3.507 -1.042 -0.112 1.00 92.44 88 HIS A CA 1
ATOM 741 C C . HIS A 1 88 ? 4.760 -1.932 -0.120 1.00 92.44 88 HIS A C 1
ATOM 743 O O . HIS A 1 88 ? 5.832 -1.465 -0.500 1.00 92.44 88 HIS A O 1
ATOM 749 N N . ILE A 1 89 ? 4.626 -3.224 0.208 1.00 92.56 89 ILE A N 1
ATOM 750 C CA . ILE A 1 89 ? 5.747 -4.179 0.156 1.00 92.56 89 ILE A CA 1
ATOM 751 C C . ILE A 1 89 ? 6.348 -4.251 -1.248 1.00 92.56 89 ILE A C 1
ATOM 753 O O . ILE A 1 89 ? 7.564 -4.156 -1.401 1.00 92.56 89 ILE A O 1
ATOM 757 N N . LEU A 1 90 ? 5.508 -4.411 -2.275 1.00 93.38 90 LEU A N 1
ATOM 758 C CA . LEU A 1 90 ? 5.972 -4.520 -3.658 1.00 93.38 90 LEU A CA 1
ATOM 759 C C . LEU A 1 90 ? 6.693 -3.246 -4.100 1.00 93.38 90 LEU A C 1
ATOM 761 O O . LEU A 1 90 ? 7.772 -3.327 -4.681 1.00 93.38 90 LEU A O 1
ATOM 765 N N . GLN A 1 91 ? 6.139 -2.073 -3.789 1.00 92.75 91 GLN A N 1
ATOM 766 C CA . GLN A 1 91 ? 6.789 -0.797 -4.081 1.00 92.75 91 GLN A CA 1
ATOM 767 C C . GLN A 1 91 ? 8.168 -0.710 -3.431 1.00 92.75 91 GLN A C 1
ATOM 769 O O . GLN A 1 91 ? 9.135 -0.402 -4.122 1.00 92.75 91 GLN A O 1
ATOM 774 N N . ASN A 1 92 ? 8.274 -1.030 -2.139 1.00 92.25 92 ASN A N 1
ATOM 775 C CA . ASN A 1 92 ? 9.548 -0.987 -1.423 1.00 92.25 92 ASN A CA 1
ATOM 776 C C . ASN A 1 92 ? 10.555 -1.995 -1.983 1.00 92.25 92 ASN A C 1
ATOM 778 O O . ASN A 1 92 ? 11.730 -1.667 -2.124 1.00 92.25 92 ASN A O 1
ATOM 782 N N . TYR A 1 93 ? 10.100 -3.196 -2.352 1.00 94.12 93 TYR A N 1
ATOM 783 C CA . TYR A 1 93 ? 10.948 -4.194 -2.998 1.00 94.12 93 TYR A CA 1
ATOM 784 C C . TYR A 1 93 ? 11.552 -3.650 -4.296 1.00 94.12 93 TYR A C 1
ATOM 786 O O . TYR A 1 93 ? 12.769 -3.671 -4.451 1.00 94.12 93 TYR A O 1
ATOM 794 N N . PHE A 1 94 ? 10.740 -3.107 -5.207 1.00 94.69 94 PHE A N 1
ATOM 795 C CA . PHE A 1 94 ? 11.258 -2.579 -6.472 1.00 94.69 94 PHE A CA 1
ATOM 796 C C . PHE A 1 94 ? 12.092 -1.307 -6.290 1.00 94.69 94 PHE A C 1
ATOM 798 O O . PHE A 1 94 ? 13.086 -1.147 -6.989 1.00 94.69 94 PHE A O 1
ATOM 805 N N . LEU A 1 95 ? 11.741 -0.441 -5.333 1.00 93.06 95 LEU A N 1
ATOM 806 C CA . LEU A 1 95 ? 12.541 0.737 -4.975 1.00 93.06 95 LEU A CA 1
ATOM 807 C C . LEU A 1 95 ? 13.919 0.369 -4.408 1.00 93.06 95 LEU A C 1
ATOM 809 O O . LEU A 1 95 ? 14.843 1.170 -4.504 1.00 93.06 95 LEU A O 1
ATOM 813 N N . SER A 1 96 ? 14.064 -0.825 -3.825 1.00 94.75 96 SER A N 1
ATOM 814 C CA . SER A 1 96 ? 15.352 -1.328 -3.331 1.00 94.75 96 SER A CA 1
ATOM 815 C C . SER A 1 96 ? 16.292 -1.821 -4.437 1.00 94.75 96 SER A C 1
ATOM 817 O O . SER A 1 96 ? 17.459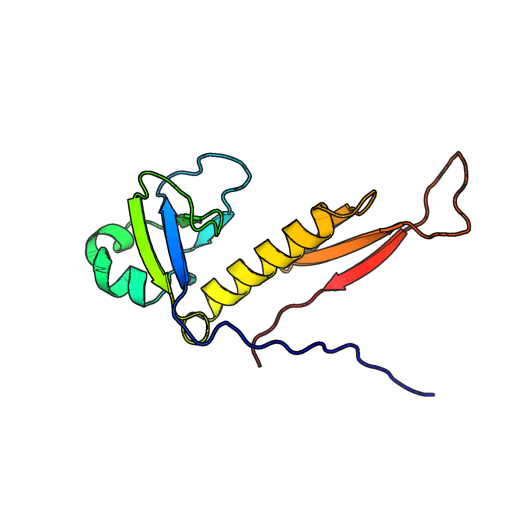 -2.092 -4.164 1.00 94.75 96 SER A O 1
ATOM 819 N N . LEU A 1 97 ? 15.803 -1.955 -5.675 1.00 94.50 97 LEU A N 1
ATOM 820 C CA . LEU A 1 97 ? 16.600 -2.409 -6.810 1.00 94.50 97 LEU A CA 1
ATOM 821 C C . LEU A 1 97 ? 17.311 -1.229 -7.484 1.00 94.50 97 LEU A C 1
ATOM 823 O O . LEU A 1 97 ? 16.731 -0.164 -7.699 1.00 94.50 97 LEU A O 1
ATOM 827 N N . ASP A 1 98 ? 18.556 -1.450 -7.897 1.00 91.06 98 ASP A N 1
ATOM 828 C CA . ASP A 1 98 ? 19.371 -0.415 -8.530 1.00 91.06 98 ASP A CA 1
ATOM 829 C C . ASP A 1 98 ? 18.774 0.078 -9.855 1.00 91.06 98 ASP A C 1
ATOM 831 O O . ASP A 1 98 ? 18.446 -0.709 -10.748 1.00 91.06 98 ASP A O 1
ATOM 835 N N . ASN A 1 99 ? 18.732 1.404 -10.018 1.00 89.69 99 ASN A N 1
ATOM 836 C CA . ASN A 1 99 ? 18.294 2.093 -11.238 1.00 89.69 99 ASN A CA 1
ATOM 837 C C . ASN A 1 99 ? 16.862 1.746 -11.685 1.00 89.69 99 ASN A C 1
ATOM 839 O O . ASN A 1 99 ? 16.521 1.937 -12.852 1.00 89.69 99 ASN A O 1
ATOM 843 N N . VAL A 1 100 ? 16.022 1.243 -10.780 1.00 94.31 100 VAL A N 1
ATOM 844 C CA . VAL A 1 100 ? 14.594 1.036 -11.025 1.00 94.31 100 VAL A CA 1
ATOM 845 C C . VAL A 1 100 ? 13.830 2.292 -10.628 1.00 94.31 100 VAL A C 1
ATOM 847 O O . VAL A 1 100 ? 14.040 2.847 -9.552 1.00 94.31 100 VAL A O 1
ATOM 850 N N . VAL A 1 101 ? 12.913 2.736 -11.486 1.00 93.81 101 VAL A N 1
ATOM 851 C CA . VAL A 1 101 ? 11.973 3.808 -11.138 1.00 93.81 101 VAL A CA 1
ATOM 852 C C . VAL A 1 101 ? 10.619 3.182 -10.845 1.00 93.81 101 VAL A C 1
ATOM 854 O O . VAL A 1 101 ? 10.077 2.448 -11.672 1.00 93.81 101 VAL A O 1
ATOM 857 N N . VAL A 1 102 ? 10.075 3.481 -9.667 1.00 95.06 102 VAL A N 1
ATOM 858 C CA . VAL A 1 102 ? 8.753 3.024 -9.231 1.00 95.06 102 VAL A CA 1
ATOM 859 C C . VAL A 1 102 ? 7.830 4.227 -9.120 1.00 95.06 102 VAL A C 1
ATOM 861 O O . VAL A 1 102 ? 8.179 5.239 -8.516 1.00 95.06 102 VAL A O 1
ATOM 864 N N . SER A 1 103 ? 6.642 4.111 -9.696 1.00 93.06 103 SER A N 1
ATOM 865 C CA . SER A 1 103 ? 5.601 5.133 -9.639 1.00 93.06 103 SER A CA 1
ATOM 866 C C . SER A 1 103 ? 4.216 4.490 -9.537 1.00 93.06 103 SER A C 1
ATOM 868 O O . SER A 1 103 ? 4.086 3.269 -9.402 1.00 93.06 103 SER A O 1
ATOM 870 N N . GLN A 1 104 ? 3.175 5.316 -9.528 1.00 90.94 104 GLN A N 1
ATOM 871 C CA . GLN A 1 104 ? 1.786 4.875 -9.520 1.00 90.94 104 GLN A CA 1
ATOM 872 C C . GLN A 1 104 ? 1.039 5.535 -10.669 1.00 90.94 104 GLN A C 1
ATOM 874 O O . GLN A 1 104 ? 1.177 6.740 -10.886 1.00 90.94 104 GLN A O 1
ATOM 879 N N . ASN A 1 105 ? 0.210 4.757 -11.359 1.00 89.44 105 ASN A N 1
ATOM 880 C CA . ASN A 1 105 ? -0.670 5.302 -12.384 1.00 89.44 105 ASN A CA 1
ATOM 881 C C . ASN A 1 105 ? -1.937 5.931 -11.775 1.00 89.44 105 ASN A C 1
ATOM 883 O O . ASN A 1 105 ? -2.149 5.931 -10.561 1.00 89.44 105 ASN A O 1
ATOM 887 N N . PHE A 1 106 ? -2.830 6.431 -12.632 1.00 87.94 106 PHE A N 1
ATOM 888 C CA . PHE A 1 106 ? -4.055 7.122 -12.208 1.00 87.94 106 PHE A CA 1
ATOM 889 C C . PHE A 1 106 ? -5.052 6.258 -11.408 1.00 87.94 106 PHE A C 1
ATOM 891 O O . PHE A 1 106 ? -5.925 6.814 -10.743 1.00 87.94 106 PHE A O 1
ATOM 898 N N . ILE A 1 107 ? -4.942 4.923 -11.464 1.00 86.00 107 ILE A N 1
ATOM 899 C CA . ILE A 1 107 ? -5.752 3.973 -10.675 1.00 86.00 107 ILE A CA 1
ATOM 900 C C . ILE A 1 107 ? -4.971 3.338 -9.516 1.00 86.00 107 ILE A C 1
ATOM 902 O O . ILE A 1 107 ? -5.470 2.410 -8.882 1.00 86.00 107 ILE A O 1
ATOM 906 N N . ASN A 1 108 ? -3.785 3.865 -9.197 1.00 84.81 108 ASN A N 1
ATOM 907 C CA . ASN A 1 108 ? -2.882 3.391 -8.145 1.00 84.81 108 ASN A CA 1
ATOM 908 C C . ASN A 1 108 ? -2.283 1.989 -8.369 1.00 84.81 108 ASN A C 1
ATOM 910 O O . ASN A 1 108 ? -1.821 1.366 -7.406 1.00 84.81 108 ASN A O 1
ATOM 914 N N . ASP A 1 109 ? -2.254 1.489 -9.608 1.00 92.31 109 ASP A N 1
ATOM 915 C CA . ASP A 1 109 ? -1.418 0.328 -9.929 1.00 92.31 109 ASP A CA 1
ATOM 916 C C . ASP A 1 109 ? 0.059 0.737 -9.926 1.00 92.31 109 ASP A C 1
ATOM 918 O O . ASP A 1 109 ? 0.403 1.898 -10.170 1.00 92.31 109 ASP A O 1
ATOM 922 N N . ILE A 1 110 ? 0.935 -0.223 -9.633 1.00 94.62 110 ILE A N 1
ATOM 923 C CA . ILE A 1 110 ? 2.375 0.024 -9.531 1.00 94.62 110 ILE A CA 1
ATOM 924 C C . ILE A 1 110 ? 2.956 0.044 -10.944 1.00 94.62 110 ILE A C 1
ATOM 926 O O . ILE A 1 110 ? 2.845 -0.944 -11.669 1.00 94.62 110 ILE A O 1
ATOM 930 N N . GLU A 1 111 ? 3.603 1.141 -11.322 1.00 96.25 111 GLU A N 1
ATOM 931 C CA . GLU A 1 111 ? 4.363 1.251 -12.568 1.00 96.25 111 GLU A CA 1
ATOM 932 C C . GLU A 1 111 ? 5.857 1.147 -12.279 1.00 96.25 111 GLU A C 1
ATOM 934 O O . GLU A 1 111 ? 6.383 1.830 -11.398 1.00 96.25 111 GLU A O 1
ATOM 939 N N . ILE A 1 112 ? 6.537 0.277 -13.022 1.00 96.00 112 ILE A N 1
ATOM 940 C CA . ILE A 1 112 ? 7.948 -0.047 -12.833 1.00 96.00 112 ILE A CA 1
ATOM 941 C C . ILE A 1 112 ? 8.664 0.153 -14.155 1.00 96.00 112 ILE A C 1
ATOM 943 O O . ILE A 1 112 ? 8.349 -0.501 -15.151 1.00 96.00 112 ILE A O 1
ATOM 947 N N . LEU A 1 113 ? 9.661 1.026 -14.148 1.00 95.44 113 LEU A N 1
ATOM 948 C CA . LEU A 1 113 ? 10.574 1.207 -15.260 1.00 95.44 113 LEU A CA 1
ATOM 949 C C . LEU A 1 113 ? 11.874 0.484 -14.912 1.00 95.44 113 LEU A C 1
ATOM 951 O O . LEU A 1 113 ? 12.626 0.915 -14.037 1.00 95.44 113 LEU A O 1
ATOM 955 N N . LEU A 1 114 ? 12.129 -0.623 -15.608 1.00 93.81 114 LEU A N 1
ATOM 956 C CA . LEU A 1 114 ? 13.359 -1.401 -15.479 1.00 93.81 114 LEU A CA 1
ATOM 957 C C . LEU A 1 114 ? 14.348 -0.988 -16.574 1.00 93.81 114 LEU A C 1
ATOM 959 O O . LEU A 1 114 ? 13.968 -1.002 -17.748 1.00 93.81 114 LEU A O 1
ATOM 963 N N . PRO A 1 115 ? 15.605 -0.653 -16.244 1.00 92.06 115 PRO A N 1
ATOM 964 C CA . PRO A 1 115 ? 16.576 -0.234 -17.243 1.00 92.06 115 PRO A CA 1
ATOM 965 C C . PRO A 1 115 ? 16.894 -1.400 -18.183 1.00 92.06 115 PRO A C 1
ATOM 967 O O . PRO A 1 115 ? 17.153 -2.531 -17.756 1.00 92.06 115 PRO A O 1
ATOM 970 N N . ALA A 1 116 ? 16.881 -1.135 -19.487 1.00 91.56 116 ALA A N 1
ATOM 971 C CA . ALA A 1 116 ? 17.301 -2.107 -20.478 1.00 91.56 116 ALA A CA 1
ATOM 972 C C . ALA A 1 116 ? 18.785 -2.434 -20.269 1.00 91.56 116 ALA A C 1
ATOM 974 O O . ALA A 1 116 ? 19.596 -1.559 -19.979 1.00 91.56 116 ALA A O 1
ATOM 975 N N . LYS A 1 117 ? 19.170 -3.703 -20.434 1.00 86.75 117 LYS A N 1
ATOM 976 C CA . LYS A 1 117 ? 20.579 -4.115 -20.282 1.00 86.75 117 LYS A CA 1
ATOM 977 C C . LYS A 1 117 ? 21.443 -3.771 -21.500 1.00 86.75 117 LYS A C 1
ATOM 979 O O . LYS A 1 117 ? 22.664 -3.812 -21.414 1.00 86.75 117 LYS A O 1
ATOM 984 N N . ILE A 1 118 ? 20.816 -3.496 -22.642 1.00 83.25 118 ILE A N 1
ATOM 985 C CA . ILE A 1 118 ? 21.456 -3.305 -23.948 1.00 83.25 118 ILE A CA 1
ATOM 986 C C . ILE A 1 118 ? 20.794 -2.085 -24.604 1.00 83.25 118 ILE A C 1
ATOM 988 O O . ILE A 1 118 ? 19.640 -1.798 -24.304 1.00 83.25 118 ILE A O 1
ATOM 992 N N . GLN A 1 119 ? 21.503 -1.406 -25.512 1.00 83.62 119 GLN A N 1
ATOM 993 C CA . GLN A 1 119 ? 21.031 -0.248 -26.298 1.00 83.62 119 GLN A CA 1
ATOM 994 C C . GLN A 1 119 ? 20.952 1.090 -25.541 1.00 83.62 119 GLN A C 1
ATOM 996 O O . GLN A 1 119 ? 20.444 2.066 -26.083 1.00 83.62 119 GLN A O 1
ATOM 1001 N N . ASN A 1 120 ? 21.502 1.170 -24.329 1.00 85.75 120 ASN A N 1
ATOM 1002 C CA . ASN A 1 120 ? 21.734 2.463 -23.682 1.00 85.75 120 ASN A CA 1
ATOM 1003 C C . ASN A 1 120 ? 22.893 3.202 -24.361 1.00 85.75 120 ASN A C 1
ATOM 1005 O O . ASN A 1 120 ? 23.798 2.578 -24.922 1.00 85.75 120 ASN A O 1
ATOM 1009 N N . SER A 1 121 ? 22.889 4.527 -24.263 1.00 88.00 121 SER A N 1
ATOM 1010 C CA . SER A 1 121 ? 23.984 5.388 -24.710 1.00 88.00 121 SER A CA 1
ATOM 1011 C C . SER A 1 121 ? 24.400 6.345 -23.589 1.00 88.00 121 SER A C 1
ATOM 1013 O O . SER A 1 121 ? 23.817 6.341 -22.508 1.00 88.00 121 SER A O 1
ATOM 1015 N N . SER A 1 122 ? 25.402 7.191 -23.837 1.00 88.31 122 SER A N 1
ATOM 1016 C CA . SER A 1 122 ? 25.751 8.281 -22.915 1.00 88.31 122 SER A CA 1
ATOM 1017 C C . SER A 1 122 ? 24.677 9.370 -22.825 1.00 88.31 122 SER A C 1
ATOM 1019 O O . SER A 1 122 ? 24.699 10.158 -21.886 1.00 88.31 122 SER A O 1
ATOM 1021 N N . GLU A 1 123 ? 23.766 9.443 -23.798 1.00 92.88 123 GLU A N 1
ATOM 1022 C CA . GLU A 1 123 ? 22.733 10.482 -23.881 1.00 92.88 123 GLU A CA 1
ATOM 1023 C C . GLU A 1 123 ? 21.389 10.024 -23.307 1.00 92.88 123 GLU A C 1
ATOM 1025 O O . GLU A 1 123 ? 20.582 10.854 -22.894 1.00 92.88 123 GLU A O 1
ATOM 1030 N N . TYR A 1 124 ? 21.129 8.714 -23.281 1.00 89.12 124 TYR A N 1
ATOM 1031 C CA . TYR A 1 124 ? 19.862 8.167 -22.807 1.00 89.12 124 TYR A CA 1
ATOM 1032 C C . TYR A 1 124 ? 19.991 6.742 -22.261 1.00 89.12 124 TYR A C 1
ATOM 1034 O O . TYR A 1 124 ? 20.781 5.927 -22.746 1.00 89.12 124 TYR A O 1
ATOM 1042 N N . THR A 1 125 ? 19.106 6.424 -21.316 1.00 88.06 125 THR A N 1
ATOM 1043 C CA . THR A 1 125 ? 18.853 5.065 -20.824 1.00 88.06 125 THR A CA 1
ATOM 1044 C C . THR A 1 125 ? 17.470 4.632 -21.284 1.00 88.06 125 THR A C 1
ATOM 1046 O O . THR A 1 125 ? 16.491 5.354 -21.092 1.00 88.06 125 THR A O 1
ATOM 1049 N N . LEU A 1 126 ? 17.381 3.456 -21.894 1.00 92.81 126 LEU A N 1
ATOM 1050 C CA . LEU A 1 126 ? 16.108 2.850 -22.257 1.00 92.81 126 LEU A CA 1
ATOM 1051 C C . LEU A 1 126 ? 15.523 2.119 -21.054 1.00 92.81 126 LEU A C 1
ATOM 1053 O O . LEU A 1 126 ? 16.245 1.468 -20.301 1.00 92.81 126 LEU A O 1
ATOM 1057 N N . TYR A 1 127 ? 14.203 2.181 -20.916 1.00 93.62 127 TYR A N 1
ATOM 1058 C CA . TYR A 1 127 ? 13.473 1.483 -19.867 1.00 93.62 127 TYR A CA 1
ATOM 1059 C C . TYR A 1 127 ? 12.368 0.617 -20.463 1.00 93.62 127 TYR A C 1
ATOM 1061 O O . TYR A 1 127 ? 11.655 1.033 -21.376 1.00 93.62 127 TYR A O 1
ATOM 1069 N N . TYR A 1 128 ? 12.200 -0.576 -19.904 1.00 93.44 128 TYR A N 1
ATOM 1070 C CA . TYR A 1 128 ? 10.999 -1.377 -20.077 1.00 93.44 128 TYR A CA 1
ATOM 1071 C C . TYR A 1 128 ? 9.987 -0.968 -19.013 1.00 93.44 128 TYR A C 1
ATOM 1073 O O . TYR A 1 128 ? 10.289 -1.026 -17.821 1.00 93.44 128 TYR A O 1
ATOM 1081 N N . CYS A 1 129 ? 8.799 -0.553 -19.445 1.00 93.44 129 CYS A N 1
ATOM 1082 C CA . CYS A 1 129 ? 7.708 -0.198 -18.548 1.00 93.44 129 CYS A CA 1
ATOM 1083 C C . CYS A 1 129 ? 6.814 -1.416 -18.294 1.00 93.44 129 CYS A C 1
ATOM 1085 O O . CYS A 1 129 ? 6.344 -2.058 -19.236 1.00 93.44 129 CYS A O 1
ATOM 1087 N N . PHE A 1 130 ? 6.576 -1.712 -17.020 1.00 93.19 130 PHE A N 1
ATOM 1088 C CA . PHE A 1 130 ? 5.667 -2.751 -16.558 1.00 93.19 130 PHE A CA 1
ATOM 1089 C C . PHE A 1 130 ? 4.641 -2.155 -15.600 1.00 93.19 130 PHE A C 1
ATOM 1091 O O . PHE A 1 130 ? 4.968 -1.295 -14.786 1.00 93.19 130 PHE A O 1
ATOM 1098 N N . THR A 1 131 ? 3.417 -2.673 -15.648 1.00 93.69 131 THR A N 1
ATOM 1099 C CA . THR A 1 131 ? 2.371 -2.358 -14.671 1.00 93.69 131 THR A CA 1
ATOM 1100 C C . THR A 1 131 ? 2.055 -3.613 -13.871 1.00 93.69 131 THR A C 1
ATOM 1102 O O . THR A 1 131 ? 1.720 -4.649 -14.447 1.00 93.69 131 THR A O 1
ATOM 1105 N N . ILE A 1 132 ? 2.142 -3.525 -12.545 1.00 93.38 132 ILE A N 1
ATOM 1106 C CA . ILE A 1 132 ? 1.697 -4.580 -11.637 1.00 93.38 132 ILE A CA 1
ATOM 1107 C C . ILE A 1 132 ? 0.327 -4.201 -11.097 1.00 93.38 132 ILE A C 1
ATOM 1109 O O . ILE A 1 132 ? 0.184 -3.275 -10.294 1.00 93.38 132 ILE A O 1
ATOM 1113 N N . LYS A 1 133 ? -0.671 -4.974 -11.520 1.00 92.25 133 LYS A N 1
ATOM 1114 C CA . LYS A 1 133 ? -2.019 -4.923 -10.970 1.00 92.25 133 LYS A CA 1
ATOM 1115 C C . LYS A 1 133 ? -2.144 -5.935 -9.842 1.00 92.25 133 LYS A C 1
ATOM 1117 O O . LYS A 1 133 ? -1.931 -7.129 -10.051 1.00 92.25 133 LYS A O 1
ATOM 1122 N N . LEU A 1 134 ? -2.533 -5.453 -8.667 1.00 91.00 134 LEU A N 1
ATOM 1123 C CA . LEU A 1 134 ? -2.838 -6.300 -7.522 1.00 91.00 134 LEU A CA 1
ATOM 1124 C C . LEU A 1 134 ? -4.354 -6.433 -7.354 1.00 91.00 134 LEU A C 1
ATOM 1126 O O . LEU A 1 134 ? -5.070 -5.431 -7.348 1.00 91.00 134 LEU A O 1
ATOM 1130 N N . GLN A 1 135 ? -4.832 -7.667 -7.209 1.00 88.75 135 GLN A N 1
ATOM 1131 C CA . GLN A 1 135 ? -6.247 -7.981 -7.027 1.00 88.75 135 GLN A CA 1
ATOM 1132 C C . GLN A 1 135 ? -6.414 -9.172 -6.081 1.00 88.75 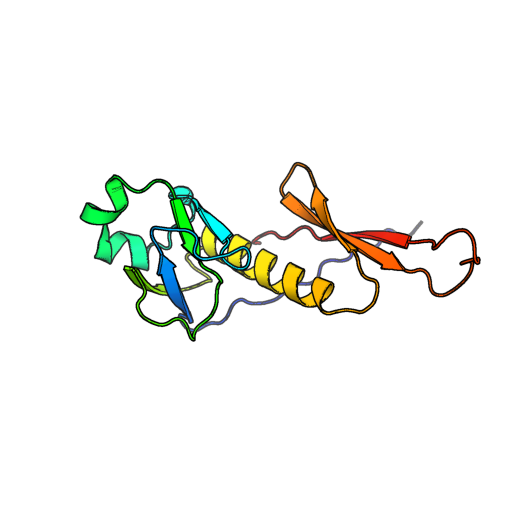135 GLN A C 1
ATOM 1134 O O . GLN A 1 135 ? -5.599 -10.094 -6.102 1.00 88.75 135 GLN A O 1
ATOM 1139 N N . CYS A 1 136 ? -7.477 -9.151 -5.281 1.00 84.00 136 CYS A N 1
ATOM 1140 C CA . CYS A 1 136 ? -7.937 -10.330 -4.555 1.00 84.00 136 CYS A CA 1
ATOM 1141 C C . CYS A 1 136 ? -8.779 -11.195 -5.500 1.00 84.00 136 CYS A C 1
ATOM 1143 O O . CYS A 1 136 ? -9.477 -10.653 -6.364 1.00 84.00 136 CYS A O 1
ATOM 1145 N N . ALA A 1 137 ? -8.621 -12.514 -5.381 1.00 72.19 137 ALA A N 1
ATOM 1146 C CA . ALA A 1 137 ? -9.296 -13.504 -6.217 1.00 72.19 137 ALA A CA 1
ATOM 1147 C C . ALA A 1 137 ? -10.730 -13.770 -5.746 1.00 72.19 137 ALA A C 1
ATOM 1149 O O . ALA A 1 137 ? -10.970 -13.664 -4.523 1.00 72.19 137 ALA A O 1
#

Secondary structure (DSSP, 8-state):
----------PPPSSPEEEEEBSS--STTPEEEEGGG--HHHHHHHHHHHTT-SEEEE---S--SS-SEEEEE-TTT-HHHHHHHHHHHHHHHHHTSTT-EEEE-TT-PEEEEEEPSSS--SS---EEEEEE-----

pLDDT: mean 91.11, std 6.55, range [59.12, 97.25]

Organism: NCBI:txid1076179

Foldseek 3Di:
DDDDDDDDDDDDDPWFAKWFKALDDPDPLKDKDAPLQDAPQQCVVQVVPCVPRGIIITSLDPPDPDGPDMDGHDLVRRVSNVQVNVLSVVQVVQVPDPPKDWDADPVRWIKIWAWDPDDADPVDTHTDIDTDDDDDD

Sequence (137 aa):
MQLQFNIITFLAPDNPVPFSFFKQKKDDSFRPLRKSEYPGELWDRHELELQNIQNLYCNFSDQEENPDFSCNVDLNNSTCFALHYFRHILQNYFLSLDNVVVSQNFINDIEILLPAKIQNSSEYTLYYCFTIKLQCA